Protein AF-A0A183BXU9-F1 (afdb_monomer_lite)

Structure (mmCIF, N/CA/C/O backbone):
data_AF-A0A183BXU9-F1
#
_entry.id   AF-A0A183BXU9-F1
#
loop_
_atom_site.group_PDB
_atom_site.id
_atom_site.type_symbol
_atom_site.label_atom_id
_atom_site.label_alt_id
_atom_site.label_comp_id
_atom_site.label_asym_id
_atom_site.label_entity_id
_atom_site.label_seq_id
_atom_site.pdbx_PDB_ins_code
_atom_site.Cartn_x
_atom_site.Cartn_y
_atom_site.Cartn_z
_atom_site.occupancy
_atom_site.B_iso_or_equiv
_atom_site.auth_seq_id
_atom_site.auth_comp_id
_atom_site.auth_asym_id
_atom_site.auth_atom_id
_atom_site.pdbx_PDB_model_num
ATOM 1 N N . MET A 1 1 ? 20.057 -0.361 0.647 1.00 45.00 1 MET A N 1
ATOM 2 C CA . MET A 1 1 ? 19.689 -0.689 -0.745 1.00 45.00 1 MET A CA 1
ATOM 3 C C . MET A 1 1 ? 20.968 -1.058 -1.480 1.00 45.00 1 MET A C 1
ATOM 5 O O . MET A 1 1 ? 21.901 -0.266 -1.437 1.00 45.00 1 MET A O 1
ATOM 9 N N . HIS A 1 2 ? 21.049 -2.259 -2.056 1.00 48.12 2 HIS A N 1
ATOM 10 C CA . HIS A 1 2 ? 22.180 -2.677 -2.891 1.00 48.12 2 HIS A CA 1
ATOM 11 C C . HIS A 1 2 ? 21.793 -2.392 -4.338 1.00 48.12 2 HIS A C 1
ATOM 13 O O . HIS A 1 2 ? 21.020 -3.143 -4.920 1.00 48.12 2 HIS A O 1
ATOM 19 N N . LEU A 1 3 ? 22.247 -1.263 -4.880 1.00 51.59 3 LEU A N 1
ATOM 20 C CA . LEU A 1 3 ? 22.061 -0.973 -6.297 1.00 51.59 3 LEU A CA 1
ATOM 21 C C . LEU A 1 3 ? 23.227 -1.625 -7.033 1.00 51.59 3 LEU A C 1
ATOM 23 O O . LEU A 1 3 ? 24.381 -1.303 -6.736 1.00 51.59 3 LEU A O 1
ATOM 27 N N . VAL A 1 4 ? 22.906 -2.587 -7.894 1.00 52.81 4 VAL A N 1
ATOM 28 C CA . VAL A 1 4 ? 23.873 -3.364 -8.666 1.00 52.81 4 VAL A CA 1
ATOM 29 C C . VAL A 1 4 ? 23.968 -2.732 -10.047 1.00 52.81 4 VAL A C 1
ATOM 31 O O . VAL A 1 4 ? 22.987 -2.694 -10.780 1.00 52.81 4 VAL A O 1
ATOM 34 N N . LEU A 1 5 ? 25.134 -2.184 -10.375 1.00 60.12 5 LEU A N 1
ATOM 35 C CA . LEU A 1 5 ? 25.443 -1.736 -11.731 1.00 60.12 5 LEU A CA 1
ATOM 36 C C . LEU A 1 5 ? 25.930 -2.950 -12.528 1.00 60.12 5 LEU A C 1
ATOM 38 O O . LEU A 1 5 ? 26.873 -3.576 -12.057 1.00 60.12 5 LEU A O 1
ATOM 42 N N . SER A 1 6 ? 25.331 -3.243 -13.687 1.00 56.75 6 SER A N 1
ATOM 43 C CA . SER A 1 6 ? 25.788 -4.289 -14.615 1.00 56.75 6 SER A CA 1
ATOM 44 C C . SER A 1 6 ? 26.448 -3.647 -15.835 1.00 56.75 6 SER A C 1
ATOM 46 O O . SER A 1 6 ? 25.797 -2.949 -16.611 1.00 56.75 6 SER A O 1
ATOM 48 N N . LEU A 1 7 ? 27.758 -3.843 -15.991 1.00 62.75 7 LEU A N 1
ATOM 49 C CA . LEU A 1 7 ? 28.520 -3.367 -17.150 1.00 62.75 7 LEU A CA 1
ATOM 50 C C . LEU A 1 7 ? 28.874 -4.551 -18.047 1.00 62.75 7 LEU A C 1
ATOM 52 O O . LEU A 1 7 ? 29.457 -5.513 -17.552 1.00 62.75 7 LEU A O 1
ATOM 56 N N . HIS A 1 8 ? 28.562 -4.438 -19.339 1.00 58.97 8 HIS A N 1
ATOM 57 C CA . HIS A 1 8 ? 28.971 -5.389 -20.372 1.00 58.97 8 HIS A CA 1
ATOM 58 C C . HIS A 1 8 ? 30.238 -4.856 -21.037 1.00 58.97 8 HIS A C 1
ATOM 60 O O . HIS A 1 8 ? 30.300 -3.691 -21.442 1.00 58.97 8 HIS A O 1
ATOM 66 N N . CYS A 1 9 ? 31.280 -5.676 -21.092 1.00 61.91 9 CYS A N 1
ATOM 67 C CA . CYS A 1 9 ? 32.552 -5.319 -21.711 1.00 61.91 9 CYS A CA 1
ATOM 68 C C . CYS A 1 9 ? 33.040 -6.484 -22.572 1.00 61.91 9 CYS A C 1
ATOM 70 O O . CYS A 1 9 ? 33.192 -7.600 -22.079 1.00 61.91 9 CYS A O 1
ATOM 72 N N . SER A 1 10 ? 33.331 -6.214 -23.845 1.00 56.53 10 SER A N 1
ATOM 73 C CA . SER A 1 10 ? 34.009 -7.155 -24.736 1.00 56.53 10 SER A CA 1
ATOM 74 C C . SER A 1 10 ? 35.526 -6.894 -24.714 1.00 56.53 10 SER A C 1
ATOM 76 O O . SER A 1 10 ? 35.970 -5.840 -25.174 1.00 56.53 10 SER A O 1
ATOM 78 N N . GLY A 1 11 ? 36.333 -7.841 -24.227 1.00 62.78 11 GLY A N 1
ATOM 79 C CA . GLY A 1 11 ? 37.801 -7.826 -24.373 1.00 62.78 11 GLY A CA 1
ATOM 80 C C . GLY A 1 11 ? 38.613 -7.127 -23.266 1.00 62.78 11 GLY A C 1
ATOM 81 O O . GLY A 1 11 ? 38.160 -6.972 -22.135 1.00 62.78 11 GLY A O 1
ATOM 82 N N . ASP A 1 12 ? 39.858 -6.755 -23.600 1.00 58.53 12 ASP A N 1
ATOM 83 C CA . ASP A 1 12 ? 40.889 -6.222 -22.688 1.00 58.53 12 ASP A CA 1
ATOM 84 C C . ASP A 1 12 ? 40.628 -4.732 -22.367 1.00 58.53 12 ASP A C 1
ATOM 86 O O . ASP A 1 12 ? 41.288 -3.812 -22.847 1.00 58.53 12 ASP A O 1
ATOM 90 N N . SER A 1 13 ? 39.563 -4.472 -21.606 1.00 58.44 13 SER A N 1
ATOM 91 C CA 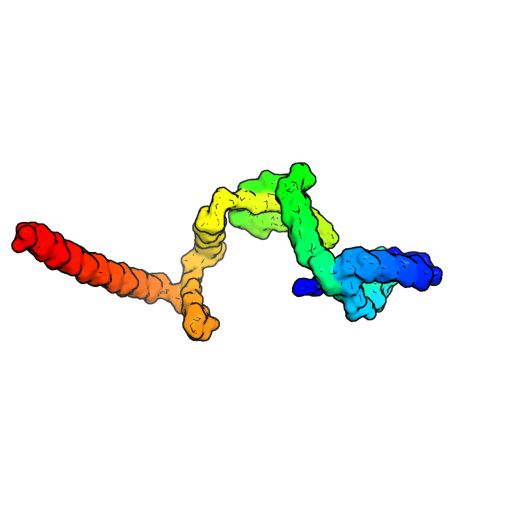. SER A 1 13 ? 38.976 -3.140 -21.395 1.00 58.44 13 SER A CA 1
ATOM 92 C C . SER A 1 13 ? 39.323 -2.521 -20.034 1.00 58.44 13 SER A C 1
ATOM 94 O O . SER A 1 13 ? 38.526 -1.771 -19.458 1.00 58.44 13 SER A O 1
ATOM 96 N N . ARG A 1 14 ? 40.509 -2.827 -19.491 1.00 60.66 14 ARG A N 1
ATOM 97 C CA . ARG A 1 14 ? 40.948 -2.364 -18.161 1.00 60.66 14 ARG A CA 1
ATOM 98 C C . ARG A 1 14 ? 40.959 -0.837 -18.045 1.00 60.66 14 ARG A C 1
ATOM 100 O O . ARG A 1 14 ? 40.488 -0.303 -17.044 1.00 60.66 14 ARG A O 1
ATOM 107 N N . ASP A 1 15 ? 41.410 -0.145 -19.089 1.00 62.22 15 ASP A N 1
ATOM 108 C CA . ASP A 1 15 ? 41.488 1.321 -19.118 1.00 62.22 15 ASP A CA 1
ATOM 109 C C . ASP A 1 15 ? 40.106 1.978 -19.214 1.00 62.22 15 ASP A C 1
ATOM 111 O O . ASP A 1 15 ? 39.853 3.013 -18.592 1.00 62.22 15 ASP A O 1
ATOM 115 N N . VAL A 1 16 ? 39.176 1.351 -19.942 1.00 63.78 16 VAL A N 1
ATOM 116 C CA . VAL A 1 16 ? 37.781 1.807 -20.044 1.00 63.78 16 VAL A CA 1
ATOM 117 C C . VAL A 1 16 ? 37.087 1.653 -18.696 1.00 63.78 16 VAL A C 1
ATOM 119 O O . VAL A 1 16 ? 36.434 2.589 -18.229 1.00 63.78 16 VAL A O 1
ATOM 122 N N . LEU A 1 17 ? 37.295 0.512 -18.031 1.00 67.50 17 LEU A N 1
ATOM 123 C CA . LEU A 1 17 ? 36.780 0.269 -16.692 1.00 67.50 17 LEU A CA 1
ATOM 124 C C . LEU A 1 17 ? 37.367 1.274 -15.697 1.00 67.50 17 LEU A C 1
ATOM 126 O O . LEU A 1 17 ? 36.625 1.913 -14.961 1.00 67.50 17 LEU A O 1
ATOM 130 N N . GLN A 1 18 ? 38.684 1.480 -15.706 1.00 67.62 18 GLN A N 1
ATOM 131 C CA . GLN A 1 18 ? 39.353 2.417 -14.805 1.00 67.62 18 GLN A CA 1
ATOM 132 C C . GLN A 1 18 ? 38.901 3.866 -15.041 1.00 67.62 18 GLN A C 1
ATOM 134 O O . GLN A 1 18 ? 38.665 4.600 -14.080 1.00 67.62 18 GLN A O 1
ATOM 139 N N . SER A 1 19 ? 38.699 4.266 -16.301 1.00 67.56 19 SER A N 1
ATOM 140 C CA . SER A 1 19 ? 38.127 5.567 -16.660 1.00 67.56 19 SER A CA 1
ATOM 141 C C . SER A 1 19 ? 36.687 5.715 -16.159 1.00 67.56 19 SER A C 1
ATOM 143 O O . SER A 1 19 ? 36.330 6.751 -15.595 1.00 67.56 19 SER A O 1
ATOM 145 N N . ALA A 1 20 ? 35.859 4.677 -16.304 1.00 65.69 20 ALA A N 1
ATOM 146 C CA . ALA A 1 20 ? 34.492 4.667 -15.792 1.00 65.69 20 ALA A CA 1
ATOM 147 C C . ALA A 1 20 ? 34.465 4.755 -14.256 1.00 65.69 20 ALA A C 1
ATOM 149 O O . ALA A 1 20 ? 33.786 5.621 -13.706 1.00 65.69 20 ALA A O 1
ATOM 150 N N . LEU A 1 21 ? 35.268 3.943 -13.561 1.00 71.38 21 LEU A N 1
ATOM 151 C CA . LEU A 1 21 ? 35.419 3.965 -12.101 1.00 71.38 21 LEU A CA 1
ATOM 152 C C . LEU A 1 21 ? 35.855 5.349 -11.593 1.00 71.38 21 LEU A C 1
ATOM 154 O O . LEU A 1 21 ? 35.294 5.859 -10.620 1.00 71.38 21 LEU A O 1
ATOM 158 N N . ALA A 1 22 ? 36.808 5.990 -12.275 1.00 71.38 22 ALA A N 1
ATOM 159 C CA . ALA A 1 22 ? 37.261 7.338 -11.943 1.00 71.38 22 ALA A CA 1
ATOM 160 C C . ALA A 1 22 ? 36.147 8.382 -12.124 1.00 71.38 22 ALA A C 1
ATOM 162 O O . ALA A 1 22 ? 35.961 9.236 -11.255 1.00 71.38 22 ALA A O 1
ATOM 163 N N . LYS A 1 23 ? 35.358 8.283 -13.203 1.00 74.62 23 LYS A N 1
ATOM 164 C CA . LYS A 1 23 ? 34.188 9.148 -13.432 1.00 74.62 23 LYS A CA 1
ATOM 165 C C . LYS A 1 23 ? 33.132 8.967 -12.342 1.00 74.62 23 LYS A C 1
ATOM 167 O O . LYS A 1 23 ? 32.626 9.963 -11.833 1.00 74.62 23 LYS A O 1
ATOM 172 N N . PHE A 1 24 ? 32.829 7.732 -11.940 1.00 72.38 24 PHE A N 1
ATOM 173 C CA . PHE A 1 24 ? 31.869 7.468 -10.862 1.00 72.38 24 PHE A CA 1
ATOM 174 C C . PHE A 1 24 ? 32.330 8.075 -9.532 1.00 72.38 24 PHE A C 1
ATOM 176 O O . PHE A 1 24 ? 31.560 8.795 -8.891 1.00 72.38 24 PHE A O 1
ATOM 183 N N . SER A 1 25 ? 33.606 7.890 -9.179 1.00 71.62 25 SER A N 1
ATOM 184 C CA . SER A 1 25 ? 34.198 8.488 -7.977 1.00 71.62 25 SER A CA 1
ATOM 185 C C . SER A 1 25 ? 34.139 10.020 -8.007 1.00 71.62 25 SER A C 1
ATOM 187 O O . SER A 1 25 ? 33.689 10.642 -7.044 1.00 71.62 25 SER A O 1
ATOM 189 N N . PHE A 1 26 ? 34.485 10.638 -9.143 1.00 77.44 26 PHE A N 1
ATOM 190 C CA . PHE A 1 26 ? 34.403 12.090 -9.347 1.00 77.44 26 PHE A CA 1
ATOM 191 C C . PHE A 1 26 ? 32.973 12.631 -9.189 1.00 77.44 26 PHE A C 1
ATOM 193 O O . PHE A 1 26 ? 32.752 13.711 -8.645 1.00 77.44 26 PHE A O 1
ATOM 200 N N . ILE A 1 27 ? 31.981 11.854 -9.623 1.00 71.31 27 ILE A N 1
ATOM 201 C CA . ILE A 1 27 ? 30.557 12.183 -9.506 1.00 71.31 27 ILE A CA 1
ATOM 202 C C . ILE A 1 27 ? 30.048 12.023 -8.056 1.00 71.31 27 ILE A C 1
ATOM 204 O O . ILE A 1 27 ? 28.961 12.516 -7.741 1.00 71.31 27 ILE A O 1
ATOM 208 N N . GLY A 1 28 ? 30.828 11.412 -7.159 1.00 73.19 28 GLY A N 1
ATOM 209 C CA . GLY A 1 28 ? 30.459 11.145 -5.765 1.00 73.19 28 GLY A CA 1
ATOM 210 C C . GLY A 1 28 ? 29.699 9.829 -5.572 1.00 73.19 28 GLY A C 1
ATOM 211 O O . GLY A 1 28 ? 28.919 9.702 -4.621 1.00 73.19 28 GLY A O 1
ATOM 212 N N . LEU A 1 29 ? 29.886 8.881 -6.496 1.00 71.50 29 LEU A N 1
ATOM 213 C CA . LEU A 1 29 ? 29.401 7.504 -6.427 1.00 71.50 29 LEU A CA 1
ATOM 214 C C . LEU A 1 29 ? 30.594 6.573 -6.172 1.00 71.50 29 LEU A C 1
ATOM 216 O O . LEU A 1 29 ? 31.500 6.448 -6.991 1.00 71.50 29 LEU A O 1
ATOM 220 N N . HIS A 1 30 ? 30.593 5.913 -5.021 1.00 75.38 30 HIS A N 1
ATOM 221 C CA . HIS A 1 30 ? 31.608 4.951 -4.617 1.00 75.38 30 HIS A CA 1
ATOM 222 C C . HIS A 1 30 ? 31.121 3.535 -4.913 1.00 75.38 30 HIS A C 1
ATOM 224 O O . HIS A 1 30 ? 30.101 3.091 -4.382 1.00 75.38 30 HIS A O 1
ATOM 230 N N . LEU A 1 31 ? 31.868 2.828 -5.752 1.00 70.00 31 LEU A N 1
ATOM 231 C CA . LEU A 1 31 ? 31.630 1.428 -6.074 1.00 70.00 31 LEU A CA 1
ATOM 232 C C . LEU A 1 31 ? 32.376 0.559 -5.055 1.00 70.00 31 LEU A C 1
ATOM 234 O O . LEU A 1 31 ? 33.594 0.657 -4.925 1.00 70.00 31 LEU A O 1
ATOM 238 N N . GLY A 1 32 ? 31.640 -0.258 -4.310 1.00 70.75 32 GLY A N 1
ATOM 239 C CA . GLY A 1 32 ? 32.160 -1.282 -3.408 1.00 70.75 32 G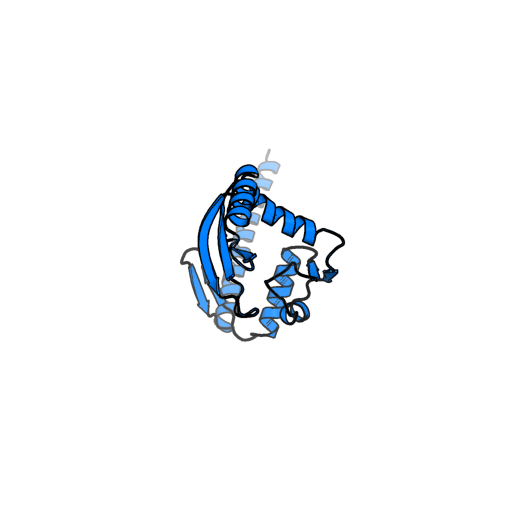LY A CA 1
ATOM 240 C C . GLY A 1 32 ? 31.750 -2.676 -3.877 1.00 70.75 32 GLY A C 1
ATOM 241 O O . GLY A 1 32 ? 30.832 -2.808 -4.679 1.00 70.75 32 GLY A O 1
ATOM 242 N N . HIS A 1 33 ? 32.422 -3.710 -3.366 1.00 69.75 33 HIS A N 1
ATOM 243 C CA . HIS A 1 33 ? 32.082 -5.118 -3.617 1.00 69.75 33 HIS A CA 1
ATOM 244 C C . HIS A 1 33 ? 31.890 -5.443 -5.115 1.00 69.75 33 HIS A C 1
ATOM 246 O O . HIS A 1 33 ? 30.782 -5.711 -5.575 1.00 69.75 33 HIS A O 1
ATOM 252 N N . LEU A 1 34 ? 32.984 -5.336 -5.877 1.00 68.06 34 LEU A N 1
ATOM 253 C CA . LEU A 1 34 ? 33.009 -5.622 -7.310 1.00 68.06 34 LEU A CA 1
ATOM 254 C C . LEU A 1 34 ? 33.052 -7.143 -7.530 1.00 68.06 34 LEU A C 1
ATOM 256 O O . LEU A 1 34 ? 34.007 -7.797 -7.113 1.00 68.06 34 LEU A O 1
ATOM 260 N N . GLU A 1 35 ? 32.053 -7.693 -8.205 1.00 70.56 35 GLU A N 1
ATOM 261 C CA . GLU A 1 35 ? 32.029 -9.076 -8.673 1.00 70.56 35 GLU A CA 1
ATOM 262 C C . GLU A 1 35 ? 32.024 -9.102 -10.202 1.00 70.56 35 GLU A C 1
ATOM 264 O O . GLU A 1 35 ? 31.429 -8.244 -10.847 1.00 70.56 35 GLU A O 1
ATOM 269 N N . THR A 1 36 ? 32.664 -10.108 -10.791 1.00 70.00 36 THR A N 1
ATOM 270 C CA . THR A 1 36 ? 32.612 -10.354 -12.240 1.00 70.00 36 THR A CA 1
ATOM 271 C C . THR A 1 36 ? 32.030 -11.735 -12.478 1.00 70.00 36 THR A C 1
ATOM 273 O O . THR A 1 36 ? 32.404 -12.678 -11.775 1.00 70.00 36 THR A O 1
ATOM 276 N N . ARG A 1 37 ? 31.098 -11.861 -13.423 1.00 71.69 37 ARG A N 1
ATOM 277 C CA . ARG A 1 37 ? 30.485 -13.137 -13.805 1.00 71.69 37 ARG A CA 1
ATOM 278 C C . ARG A 1 37 ? 30.394 -13.242 -15.329 1.00 71.69 37 ARG A C 1
ATOM 280 O O . ARG A 1 37 ? 30.261 -12.214 -15.983 1.00 71.69 37 ARG A O 1
ATOM 287 N N . PRO A 1 38 ? 30.479 -14.450 -15.908 1.00 68.44 38 PRO A N 1
ATOM 288 C CA . PRO A 1 38 ? 30.167 -14.650 -17.320 1.00 68.44 38 PRO A CA 1
ATOM 289 C C . PRO A 1 38 ? 28.712 -14.269 -17.590 1.00 68.44 38 PRO A C 1
ATOM 291 O O . PRO A 1 38 ? 27.832 -14.674 -16.826 1.00 68.44 38 PRO A O 1
ATOM 294 N N . ASP A 1 39 ? 28.467 -13.513 -18.656 1.00 69.06 39 ASP A N 1
ATOM 295 C CA . ASP A 1 39 ? 27.108 -13.228 -19.101 1.00 69.06 39 ASP A CA 1
ATOM 296 C C . ASP A 1 39 ? 26.460 -14.520 -19.634 1.00 69.06 39 ASP A C 1
ATOM 298 O O . ASP A 1 39 ? 27.011 -15.229 -20.481 1.00 69.06 39 ASP A O 1
ATOM 302 N N . LEU A 1 40 ? 25.290 -14.851 -19.086 1.00 69.25 40 LEU A N 1
ATOM 303 C CA . LEU A 1 40 ? 24.506 -16.030 -19.451 1.00 69.25 40 LEU A CA 1
ATOM 304 C C . LEU A 1 40 ? 23.738 -15.838 -20.769 1.00 69.25 40 LEU A C 1
ATOM 306 O O . LEU A 1 40 ? 23.407 -16.829 -21.417 1.00 69.25 40 LEU A O 1
ATOM 310 N N . ALA A 1 41 ? 23.446 -14.593 -21.155 1.00 72.44 41 ALA A N 1
ATOM 311 C CA . ALA A 1 41 ? 22.756 -14.246 -22.393 1.00 72.44 41 ALA A CA 1
ATOM 312 C C . ALA A 1 41 ? 23.725 -14.087 -23.578 1.00 72.44 41 ALA A C 1
ATOM 314 O O . ALA A 1 41 ? 23.364 -14.438 -24.704 1.00 72.44 41 ALA A O 1
ATOM 315 N N . HIS A 1 42 ? 24.960 -13.631 -23.331 1.00 71.94 42 HIS A N 1
ATOM 316 C CA . HIS A 1 42 ? 25.957 -13.347 -24.372 1.00 71.94 42 HIS A CA 1
ATOM 317 C C . HIS A 1 42 ? 27.290 -14.081 -24.107 1.00 71.94 42 HIS A C 1
ATOM 319 O O . HIS A 1 42 ? 28.141 -13.603 -23.353 1.00 71.94 42 HIS A O 1
ATOM 325 N N . PRO A 1 43 ? 27.518 -15.253 -24.736 1.00 67.31 43 PRO A N 1
ATOM 326 C CA . PRO A 1 43 ? 28.741 -16.028 -24.544 1.00 67.31 43 PRO A CA 1
ATOM 327 C C . PRO A 1 43 ? 29.993 -15.247 -24.972 1.00 67.31 43 PRO A C 1
ATOM 329 O O . PRO A 1 43 ? 30.164 -14.931 -26.148 1.00 67.31 43 PRO A O 1
ATOM 332 N N . GLY A 1 44 ? 30.891 -14.980 -24.021 1.00 69.25 44 GLY A N 1
ATOM 333 C CA . GLY A 1 44 ? 32.127 -14.216 -24.244 1.00 69.25 44 GLY A CA 1
ATOM 334 C C . GLY A 1 44 ? 32.111 -12.806 -23.650 1.00 69.25 44 GLY A C 1
ATOM 335 O O . GLY A 1 44 ? 33.157 -12.158 -23.621 1.00 69.25 44 GLY A O 1
ATOM 336 N N . GLU A 1 45 ? 30.969 -12.357 -23.127 1.00 68.69 45 GLU A N 1
ATOM 337 C CA . GLU A 1 45 ? 30.858 -11.114 -22.368 1.00 68.69 45 GLU A CA 1
ATOM 338 C C . GLU A 1 45 ? 30.919 -11.375 -20.857 1.00 68.69 45 GLU A C 1
ATOM 340 O O . GLU A 1 45 ? 30.577 -12.454 -20.359 1.00 68.69 45 GLU A O 1
ATOM 345 N N . LEU A 1 46 ? 31.412 -10.383 -20.115 1.00 62.38 46 LEU A N 1
ATOM 346 C CA . LEU A 1 46 ? 31.451 -10.400 -18.656 1.00 62.38 46 LEU A CA 1
ATOM 347 C C . LEU A 1 46 ? 30.471 -9.362 -18.113 1.00 62.38 46 LEU A C 1
ATOM 349 O O . LEU A 1 46 ? 30.525 -8.198 -18.505 1.00 62.38 46 LEU A O 1
ATOM 353 N N . GLU A 1 47 ? 29.639 -9.782 -17.164 1.00 66.88 47 GLU A N 1
ATOM 354 C CA . GLU A 1 47 ? 28.819 -8.909 -16.333 1.00 66.88 47 GLU A CA 1
ATOM 355 C C . GLU A 1 47 ? 29.627 -8.511 -15.091 1.00 66.88 47 GLU A C 1
ATOM 357 O O . GLU A 1 47 ? 30.013 -9.350 -14.269 1.00 66.88 47 GLU A O 1
ATOM 362 N N . ILE A 1 48 ? 29.884 -7.214 -14.935 1.00 68.56 48 ILE A N 1
ATOM 363 C CA . ILE A 1 48 ? 30.509 -6.667 -13.726 1.00 68.56 48 ILE A CA 1
ATOM 364 C C . ILE A 1 48 ? 29.414 -6.103 -12.842 1.00 68.56 48 ILE A C 1
ATOM 366 O O . ILE A 1 48 ? 28.735 -5.173 -13.261 1.00 68.56 48 ILE A O 1
ATOM 370 N N . ARG A 1 49 ? 29.287 -6.639 -11.628 1.00 65.81 49 AR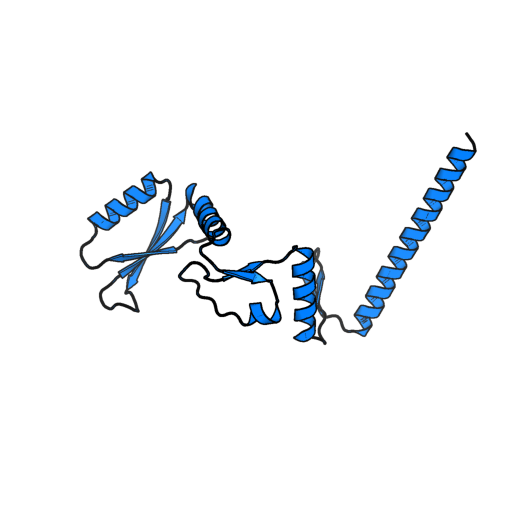G A N 1
ATOM 371 C CA . ARG A 1 49 ? 28.338 -6.220 -10.597 1.00 65.81 49 ARG A CA 1
ATOM 372 C C . ARG A 1 49 ? 29.054 -5.448 -9.507 1.00 65.81 49 ARG A C 1
ATOM 374 O O . ARG A 1 49 ? 30.099 -5.868 -9.027 1.00 65.81 49 ARG A O 1
ATOM 381 N N . ALA A 1 50 ? 28.486 -4.326 -9.092 1.00 69.69 50 ALA A N 1
ATOM 382 C CA . ALA A 1 50 ? 29.087 -3.487 -8.063 1.00 69.69 50 ALA A CA 1
ATOM 383 C C . ALA A 1 50 ? 28.023 -2.885 -7.155 1.00 69.69 50 ALA A C 1
ATOM 385 O O . ALA A 1 50 ? 26.999 -2.407 -7.640 1.00 69.69 50 ALA A O 1
ATOM 386 N N . GLN A 1 51 ? 28.289 -2.848 -5.852 1.00 71.50 51 GLN A N 1
ATOM 387 C CA . GLN A 1 51 ? 27.450 -2.135 -4.903 1.00 71.50 51 GLN A CA 1
ATOM 388 C C . GLN A 1 51 ? 27.753 -0.636 -4.949 1.00 71.50 51 GLN A C 1
ATOM 390 O O . GLN A 1 51 ? 28.867 -0.196 -4.672 1.00 71.50 51 GLN A O 1
ATOM 395 N N . LEU A 1 52 ? 26.734 0.170 -5.224 1.00 69.19 52 LEU A N 1
ATOM 396 C CA . LEU A 1 52 ? 26.848 1.626 -5.177 1.00 69.19 52 LEU A CA 1
ATOM 397 C C . LEU A 1 52 ? 26.639 2.179 -3.758 1.00 69.19 52 LEU A C 1
ATOM 399 O O . LEU A 1 52 ? 25.696 1.819 -3.053 1.00 69.19 52 LEU A O 1
ATOM 403 N N . SER A 1 53 ? 27.505 3.108 -3.356 1.00 69.62 53 SER A N 1
ATOM 404 C CA . SER A 1 53 ? 27.427 3.884 -2.112 1.00 69.62 53 SER A CA 1
ATOM 405 C C . SER A 1 53 ? 27.800 5.353 -2.367 1.00 69.62 53 SER A C 1
ATOM 407 O O . SER A 1 53 ? 28.407 5.677 -3.382 1.00 69.62 53 SER A O 1
ATOM 409 N N . GLY A 1 54 ? 27.411 6.280 -1.488 1.00 71.62 54 GLY A N 1
ATOM 410 C CA . GLY A 1 54 ? 27.754 7.706 -1.615 1.00 71.62 54 GLY A CA 1
ATOM 411 C C . GLY A 1 54 ? 26.554 8.647 -1.725 1.00 71.62 54 GLY A C 1
ATOM 412 O O . GLY A 1 54 ? 25.404 8.222 -1.844 1.00 71.62 54 GLY A O 1
ATOM 413 N N . LYS A 1 55 ? 26.830 9.957 -1.666 1.00 66.06 55 LYS A N 1
ATOM 414 C CA . LYS A 1 55 ? 25.805 11.015 -1.551 1.00 66.06 55 LYS A CA 1
ATOM 415 C C . LYS A 1 55 ? 24.811 10.996 -2.712 1.00 66.06 55 LYS A C 1
ATOM 417 O O . LYS A 1 55 ? 23.629 11.241 -2.501 1.00 66.06 55 LYS A O 1
ATOM 422 N N . LYS A 1 56 ? 25.273 10.661 -3.923 1.00 63.34 56 LYS A N 1
ATOM 423 C CA . LYS A 1 56 ? 24.425 10.618 -5.121 1.00 63.34 56 LYS A CA 1
ATOM 424 C C . LYS A 1 56 ? 23.562 9.366 -5.264 1.00 63.34 56 LYS A C 1
ATOM 426 O O . LYS A 1 56 ? 22.623 9.387 -6.047 1.00 63.34 56 LYS A O 1
ATOM 431 N N . VAL A 1 57 ? 23.792 8.316 -4.473 1.00 63.00 57 VAL A N 1
ATOM 432 C CA . VAL A 1 57 ? 22.931 7.117 -4.502 1.00 63.00 57 VAL A CA 1
ATOM 433 C C . VAL A 1 57 ? 21.506 7.455 -4.061 1.00 63.00 57 VAL A C 1
ATOM 435 O O . VAL A 1 57 ? 20.548 6.940 -4.624 1.00 63.00 57 VAL A O 1
ATOM 438 N N . GLN A 1 58 ? 21.352 8.402 -3.131 1.00 59.91 58 GLN A N 1
ATOM 439 C CA . GLN A 1 58 ? 20.041 8.919 -2.721 1.00 59.91 58 GLN A CA 1
ATOM 440 C C . GLN A 1 58 ? 19.304 9.645 -3.861 1.00 59.91 58 GLN A C 1
ATOM 442 O O . GLN A 1 58 ? 18.080 9.706 -3.863 1.00 59.91 58 GLN A O 1
ATOM 447 N N . PHE A 1 59 ? 20.033 10.161 -4.855 1.00 59.59 59 PHE A N 1
ATOM 448 C CA . PHE A 1 59 ? 19.451 10.826 -6.020 1.00 59.59 59 PHE A CA 1
ATOM 449 C C . PHE A 1 59 ? 18.981 9.829 -7.084 1.00 59.59 59 PHE A C 1
ATOM 451 O O . PHE A 1 59 ? 18.188 10.207 -7.933 1.00 59.59 59 PHE A O 1
ATOM 458 N N . LEU A 1 60 ? 19.406 8.562 -7.041 1.00 59.81 60 LEU A N 1
ATOM 459 C CA . LEU A 1 60 ? 18.878 7.532 -7.942 1.00 59.81 60 LEU A CA 1
ATOM 460 C C . LEU A 1 60 ? 17.419 7.191 -7.600 1.00 59.81 60 LEU A C 1
ATOM 462 O O . LEU A 1 60 ? 16.606 7.047 -8.504 1.00 59.81 60 LEU A O 1
ATOM 466 N N . ASP A 1 61 ? 17.054 7.191 -6.313 1.00 56.91 61 ASP A N 1
ATOM 467 C CA . ASP A 1 61 ? 15.643 7.126 -5.889 1.00 56.91 61 ASP A CA 1
ATOM 468 C C . ASP A 1 61 ? 14.856 8.358 -6.369 1.00 56.91 61 ASP A C 1
ATOM 470 O O . ASP A 1 61 ? 13.698 8.265 -6.779 1.00 56.91 61 ASP A O 1
ATOM 474 N N . ALA A 1 62 ? 15.511 9.524 -6.393 1.00 61.12 62 ALA A N 1
ATOM 475 C CA . ALA A 1 62 ? 14.928 10.727 -6.973 1.00 61.12 62 ALA A CA 1
ATOM 476 C C . ALA A 1 62 ? 14.734 10.604 -8.494 1.00 61.12 62 ALA A C 1
ATOM 478 O O . ALA A 1 62 ? 13.719 11.080 -8.985 1.00 61.12 62 ALA A O 1
ATOM 479 N N . LEU A 1 63 ? 15.632 9.942 -9.237 1.00 67.81 63 LEU A N 1
ATOM 480 C CA . LEU A 1 63 ? 15.457 9.702 -10.677 1.00 67.81 63 LEU A CA 1
ATOM 481 C C . LEU A 1 63 ? 14.270 8.779 -10.963 1.00 67.81 63 LEU A C 1
ATOM 483 O O . LEU A 1 63 ? 13.479 9.086 -11.850 1.00 67.81 63 LEU A O 1
ATOM 487 N N . THR A 1 64 ? 14.083 7.718 -10.175 1.00 67.75 64 THR A N 1
ATOM 488 C CA . THR A 1 64 ? 12.896 6.857 -10.289 1.00 67.75 64 THR A CA 1
ATOM 489 C C . THR A 1 64 ? 11.614 7.637 -10.014 1.00 67.75 64 THR A C 1
ATOM 491 O O . THR A 1 64 ? 10.652 7.519 -10.767 1.00 67.75 64 THR A O 1
ATOM 494 N N . LYS A 1 65 ? 11.598 8.483 -8.975 1.00 67.69 65 LYS A N 1
ATOM 495 C CA . LYS A 1 65 ? 10.457 9.365 -8.677 1.00 67.69 65 LYS A CA 1
ATOM 496 C C . LYS A 1 65 ? 10.210 10.391 -9.782 1.00 67.69 65 LYS A C 1
ATOM 498 O O . LYS A 1 65 ? 9.065 10.623 -10.144 1.00 67.69 65 LYS A O 1
ATOM 503 N N . LEU A 1 66 ? 11.268 10.988 -10.325 1.00 79.75 66 LEU A N 1
ATOM 504 C CA . LEU A 1 66 ? 11.184 11.941 -11.432 1.00 79.75 66 LEU A CA 1
ATOM 505 C C . LEU A 1 66 ? 10.613 11.280 -12.687 1.00 79.75 66 LEU A C 1
ATOM 507 O O . LEU A 1 66 ? 9.738 11.862 -13.317 1.00 79.75 66 LEU A O 1
ATOM 511 N N . TYR A 1 67 ? 11.054 10.064 -13.017 1.00 82.62 67 TYR A N 1
ATOM 512 C CA . TYR A 1 67 ? 10.503 9.300 -14.133 1.00 82.62 67 TYR A CA 1
ATOM 513 C C . TYR A 1 67 ? 9.033 8.940 -13.893 1.00 82.62 67 TYR A C 1
ATOM 515 O O . TYR A 1 67 ? 8.194 9.207 -14.749 1.00 82.62 67 TYR A O 1
ATOM 523 N N . ALA A 1 68 ? 8.701 8.423 -12.707 1.00 84.81 68 ALA A N 1
ATOM 524 C CA . ALA A 1 68 ? 7.334 8.051 -12.345 1.00 84.81 68 ALA A CA 1
ATOM 525 C C . ALA A 1 68 ? 6.356 9.238 -12.343 1.00 84.81 68 ALA A C 1
ATOM 527 O O . ALA A 1 68 ? 5.164 9.028 -12.528 1.00 84.81 68 ALA A O 1
ATOM 528 N N . CYS A 1 69 ? 6.837 10.468 -12.143 1.00 85.06 69 CYS A N 1
ATOM 529 C CA . CYS A 1 69 ? 6.033 11.693 -12.205 1.00 85.06 69 CYS A CA 1
ATOM 530 C C . CYS A 1 69 ? 6.133 12.436 -13.551 1.00 85.06 69 CYS A C 1
ATOM 532 O O . CYS A 1 69 ? 5.602 13.538 -13.667 1.00 85.06 69 CYS A O 1
ATOM 534 N N . SER A 1 70 ? 6.850 11.886 -14.533 1.00 87.38 70 SER A N 1
ATOM 535 C CA . SER A 1 70 ? 6.955 12.452 -15.884 1.00 87.38 70 SER A CA 1
ATOM 536 C C . SER A 1 70 ? 5.859 11.910 -16.802 1.00 87.38 70 SER A C 1
ATOM 538 O O . SER A 1 70 ? 5.177 10.957 -16.444 1.00 87.38 70 SER A O 1
ATOM 540 N N . ASP A 1 71 ? 5.757 12.446 -18.018 1.00 88.12 71 ASP A N 1
ATOM 541 C CA . ASP A 1 71 ? 4.866 11.920 -19.066 1.00 88.12 71 ASP A CA 1
ATOM 542 C C . ASP A 1 71 ? 5.426 10.662 -19.769 1.00 88.12 71 ASP A C 1
ATOM 544 O O . ASP A 1 71 ? 4.872 10.197 -20.762 1.00 88.12 71 ASP A O 1
ATOM 548 N N . GLY A 1 72 ? 6.569 10.139 -19.307 1.00 88.25 72 GLY A N 1
ATOM 549 C CA . GLY A 1 72 ? 7.216 8.952 -19.869 1.00 88.25 72 GLY A CA 1
ATOM 550 C C . GLY A 1 72 ? 6.407 7.661 -19.680 1.00 88.25 72 GLY A C 1
ATOM 551 O O . GLY A 1 72 ? 6.120 6.991 -20.674 1.00 88.25 72 GLY A O 1
ATOM 552 N N . PRO A 1 73 ? 6.071 7.267 -18.437 1.00 92.94 73 PRO A N 1
ATOM 553 C CA . PRO A 1 73 ? 5.231 6.104 -18.179 1.00 92.94 73 PRO A CA 1
ATOM 554 C C . PRO A 1 73 ? 3.736 6.433 -18.276 1.00 92.94 73 PRO A C 1
ATOM 556 O O . PRO A 1 73 ? 3.318 7.582 -18.164 1.00 92.94 73 PRO A O 1
ATOM 559 N N . GLY A 1 74 ? 2.914 5.395 -18.418 1.00 92.75 74 GLY A N 1
ATOM 560 C CA . GLY A 1 74 ? 1.467 5.506 -18.260 1.00 92.75 74 GLY A CA 1
ATOM 561 C C . GLY A 1 74 ? 1.048 5.568 -16.789 1.00 92.75 74 GLY A C 1
ATOM 562 O O . GLY A 1 74 ? 1.641 4.907 -15.933 1.00 92.75 74 GLY A O 1
ATOM 563 N N . HIS A 1 75 ? -0.025 6.30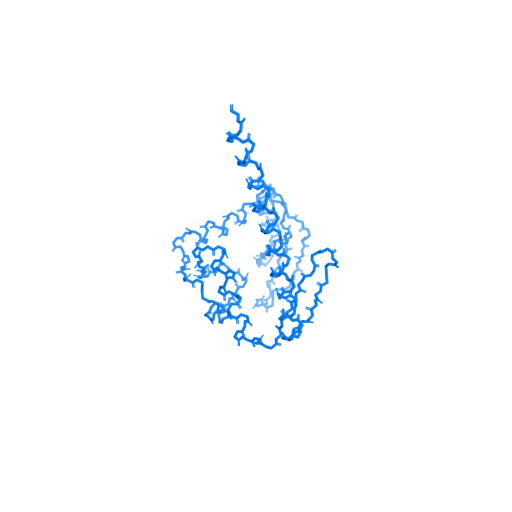3 -16.502 1.00 95.12 75 HIS A N 1
ATOM 564 C CA . HIS A 1 75 ? -0.652 6.342 -15.179 1.00 95.12 75 HIS A CA 1
ATOM 565 C C . HIS A 1 75 ? -2.057 5.771 -15.246 1.00 95.12 75 HIS A C 1
ATOM 567 O O . HIS A 1 75 ? -2.914 6.275 -15.969 1.00 95.12 75 HIS A O 1
ATOM 573 N N . GLU A 1 76 ? -2.298 4.732 -14.460 1.00 95.38 76 GLU A N 1
ATOM 574 C CA . GLU A 1 76 ? -3.606 4.094 -14.340 1.00 95.38 76 GLU A CA 1
ATOM 575 C C . GLU A 1 76 ? -4.139 4.234 -12.913 1.00 95.38 76 GLU A C 1
ATOM 577 O O . GLU A 1 76 ? -3.382 4.451 -11.967 1.00 95.38 76 GLU A O 1
ATOM 582 N N . LEU A 1 77 ? -5.452 4.103 -12.732 1.00 96.56 77 LEU A N 1
ATOM 583 C CA . LEU A 1 77 ? -6.041 4.100 -11.396 1.00 96.56 77 LEU A CA 1
ATOM 584 C C . LEU A 1 77 ? -5.660 2.826 -10.643 1.00 96.56 77 LEU A C 1
ATOM 586 O O . LEU A 1 77 ? -5.629 1.731 -11.202 1.00 96.56 77 LEU A O 1
ATOM 590 N N . PHE A 1 78 ? -5.387 2.968 -9.349 1.00 97.38 78 PHE A N 1
ATOM 591 C CA . PHE A 1 78 ? -5.097 1.833 -8.488 1.00 97.38 78 PHE A CA 1
ATOM 592 C C . PHE A 1 78 ? -6.356 1.000 -8.219 1.00 97.38 78 PHE A C 1
ATOM 594 O O . PHE A 1 78 ? -7.152 1.301 -7.326 1.00 97.38 78 PHE A O 1
ATOM 601 N N . GLU A 1 79 ? -6.481 -0.087 -8.973 1.00 95.81 79 GLU A N 1
ATOM 602 C CA . GLU A 1 79 ? -7.488 -1.130 -8.795 1.00 95.81 79 GLU A CA 1
ATOM 603 C C . GLU A 1 79 ? -6.781 -2.443 -8.437 1.00 95.81 79 GLU A C 1
ATOM 605 O O . GLU A 1 79 ? -6.057 -2.979 -9.281 1.00 95.81 79 GLU A O 1
ATOM 610 N N . PRO A 1 80 ? -6.910 -2.965 -7.203 1.00 95.81 80 PRO A N 1
ATOM 611 C CA . PRO A 1 80 ? -6.190 -4.163 -6.767 1.00 95.81 80 PRO A CA 1
ATOM 612 C C . PRO A 1 80 ? -6.406 -5.392 -7.658 1.00 95.81 80 PRO A C 1
ATOM 614 O O . PRO A 1 80 ? -5.464 -6.148 -7.880 1.00 95.81 80 PRO A O 1
ATOM 617 N N . GLU A 1 81 ? -7.612 -5.567 -8.197 1.00 94.38 81 GLU A N 1
ATOM 618 C CA . GLU A 1 81 ? -8.000 -6.672 -9.077 1.00 94.38 81 GLU A CA 1
ATOM 619 C C . GLU A 1 81 ? -7.210 -6.672 -10.394 1.00 94.38 81 GLU A C 1
ATOM 621 O O . GLU A 1 81 ? -6.834 -7.731 -10.894 1.00 94.38 81 GLU A O 1
ATOM 626 N N . VAL A 1 82 ? -6.930 -5.485 -10.938 1.00 94.25 82 VAL A N 1
ATOM 627 C CA . VAL A 1 82 ? -6.162 -5.302 -12.180 1.00 94.25 82 VAL A CA 1
ATOM 628 C C . VAL A 1 82 ? -4.668 -5.238 -11.874 1.00 94.25 82 VAL A C 1
ATOM 630 O O . VAL A 1 82 ? -3.860 -5.917 -12.507 1.00 94.25 82 VAL A O 1
ATOM 633 N N . THR A 1 83 ? -4.301 -4.457 -10.856 1.00 95.25 83 THR A N 1
ATOM 634 C CA . THR A 1 83 ? -2.917 -4.250 -10.410 1.00 95.25 83 THR A CA 1
ATOM 635 C C . THR A 1 83 ? -2.240 -5.571 -10.056 1.00 95.25 83 THR A C 1
ATOM 637 O O . THR A 1 83 ? -1.097 -5.790 -10.443 1.00 95.25 83 THR A O 1
ATOM 640 N N . ALA A 1 84 ? -2.935 -6.477 -9.358 1.00 94.44 84 ALA A N 1
ATOM 641 C CA . ALA A 1 84 ? -2.369 -7.757 -8.931 1.00 94.44 84 ALA A CA 1
ATOM 642 C C . ALA A 1 84 ? -2.045 -8.714 -10.091 1.00 94.44 84 ALA A C 1
ATOM 644 O O . ALA A 1 84 ? -1.250 -9.634 -9.911 1.00 94.44 84 ALA A O 1
ATOM 645 N N . LEU A 1 85 ? -2.659 -8.514 -11.260 1.00 94.38 85 LEU A N 1
ATOM 646 C CA . LEU A 1 85 ? -2.445 -9.329 -12.458 1.00 94.38 85 LEU A CA 1
ATOM 647 C C . LEU A 1 85 ? -1.458 -8.686 -13.440 1.00 94.38 85 LEU A C 1
ATOM 649 O O . LEU A 1 85 ? -1.100 -9.306 -14.443 1.00 94.38 85 LEU A O 1
ATOM 653 N N . ARG A 1 86 ? -1.027 -7.445 -13.184 1.00 93.44 86 ARG A N 1
ATOM 654 C CA . ARG A 1 86 ? -0.156 -6.696 -14.089 1.00 93.44 86 ARG A CA 1
ATOM 655 C C . ARG A 1 86 ? 1.256 -7.312 -14.089 1.00 93.44 86 ARG A C 1
ATOM 657 O O . ARG A 1 86 ? 1.893 -7.338 -13.036 1.00 93.44 86 ARG A O 1
ATOM 664 N N . PRO A 1 87 ? 1.776 -7.790 -15.239 1.00 92.38 87 PRO A N 1
ATOM 665 C CA . PRO A 1 87 ? 3.156 -8.258 -15.321 1.00 92.38 87 PRO A CA 1
ATOM 666 C C . PRO A 1 87 ? 4.133 -7.098 -15.110 1.00 92.38 87 PRO A C 1
ATOM 668 O O . PRO A 1 87 ? 3.872 -5.977 -15.551 1.00 92.38 87 PRO A O 1
ATOM 671 N N . TYR A 1 88 ? 5.267 -7.382 -14.472 1.00 90.12 88 TYR A N 1
ATOM 672 C CA . TYR A 1 88 ? 6.338 -6.415 -14.243 1.00 90.12 88 TYR A CA 1
ATOM 673 C C . TYR A 1 88 ? 7.710 -7.046 -14.509 1.00 90.12 88 TYR A C 1
ATOM 675 O O . TYR A 1 88 ? 7.877 -8.261 -14.385 1.00 90.12 88 TYR A O 1
ATOM 683 N N . ALA A 1 89 ? 8.680 -6.210 -14.877 1.00 86.69 89 ALA A N 1
ATOM 684 C CA . ALA A 1 89 ? 10.090 -6.571 -15.030 1.00 86.69 89 ALA A CA 1
ATOM 685 C C . ALA A 1 89 ? 10.934 -5.688 -14.105 1.00 86.69 89 ALA A C 1
ATOM 687 O O . ALA A 1 89 ? 10.572 -4.539 -13.870 1.00 86.69 89 ALA A O 1
ATOM 688 N N . ASP A 1 90 ? 12.038 -6.199 -13.569 1.00 82.44 90 ASP A N 1
ATOM 689 C CA . ASP A 1 90 ? 12.910 -5.482 -12.627 1.00 82.44 90 ASP A CA 1
ATOM 690 C C . ASP A 1 90 ? 14.180 -4.901 -13.273 1.00 82.44 90 ASP A C 1
ATOM 692 O O . ASP A 1 90 ? 14.961 -4.235 -12.593 1.00 82.44 90 ASP A O 1
ATOM 696 N N . SER A 1 91 ? 14.371 -5.121 -14.578 1.00 76.38 91 SER A N 1
ATOM 697 C CA . SER A 1 91 ? 15.539 -4.655 -15.332 1.00 76.38 91 SER A CA 1
ATOM 698 C C . SER A 1 91 ? 15.509 -3.159 -15.658 1.00 76.38 91 SER A C 1
ATOM 700 O O . SER A 1 91 ? 16.562 -2.530 -15.681 1.00 76.38 91 SER A O 1
ATOM 702 N N . ASP A 1 92 ? 14.321 -2.593 -15.888 1.00 80.25 92 ASP A N 1
ATOM 703 C CA . ASP A 1 92 ? 14.117 -1.216 -16.352 1.00 80.25 92 ASP A CA 1
ATOM 704 C C . ASP A 1 92 ? 13.023 -0.487 -15.555 1.00 80.25 92 ASP A C 1
ATOM 706 O O . ASP A 1 92 ? 12.351 -1.050 -14.682 1.00 80.25 92 ASP A O 1
ATOM 710 N N . TYR A 1 93 ? 12.836 0.803 -15.855 1.00 82.25 93 TYR A N 1
ATOM 711 C CA . TYR A 1 93 ? 11.720 1.572 -15.312 1.00 82.25 93 TYR A CA 1
ATOM 712 C C . TYR A 1 93 ? 10.373 0.953 -15.692 1.00 82.25 93 TYR A C 1
ATOM 714 O O . TYR A 1 93 ? 10.198 0.396 -16.776 1.00 82.25 93 TYR A O 1
ATOM 722 N N . GLN A 1 94 ? 9.397 1.083 -14.791 1.00 87.69 94 GLN A N 1
ATOM 723 C CA . GLN A 1 94 ? 8.078 0.511 -15.026 1.00 87.69 94 GLN A CA 1
ATOM 724 C C . GLN A 1 94 ? 7.345 1.318 -16.105 1.00 87.69 94 GLN A C 1
ATOM 726 O O . GLN A 1 94 ? 7.290 2.544 -16.004 1.00 87.69 94 GLN A O 1
ATOM 731 N N . PRO A 1 95 ? 6.744 0.661 -17.112 1.00 90.00 95 PRO A N 1
ATOM 732 C CA . PRO A 1 95 ? 6.025 1.357 -18.175 1.00 90.00 95 PRO A CA 1
ATOM 733 C C . PRO A 1 95 ? 4.688 1.938 -17.698 1.00 90.00 95 PRO A C 1
ATOM 735 O O . PRO A 1 95 ? 4.149 2.831 -18.345 1.00 90.00 95 PRO A O 1
ATOM 738 N N . VAL A 1 96 ? 4.141 1.427 -16.589 1.00 92.81 96 VAL A N 1
ATOM 739 C CA . VAL A 1 96 ? 2.870 1.864 -16.003 1.00 92.81 96 VAL A CA 1
ATOM 740 C C . VAL A 1 96 ? 3.009 1.979 -14.488 1.00 92.81 96 VAL A C 1
ATOM 742 O O . VAL A 1 96 ? 3.543 1.077 -13.841 1.00 92.81 96 VAL A O 1
ATOM 745 N N . TYR A 1 97 ? 2.480 3.063 -13.921 1.00 93.19 97 TYR A N 1
ATOM 746 C CA . TYR A 1 97 ? 2.345 3.276 -12.482 1.00 93.19 97 TYR A CA 1
ATOM 747 C C . TYR A 1 97 ? 0.872 3.423 -12.094 1.00 93.19 97 TYR A C 1
ATOM 749 O O . TYR A 1 97 ? 0.091 4.077 -12.784 1.00 93.19 97 TYR A O 1
ATOM 757 N N . PHE A 1 98 ? 0.498 2.842 -10.954 1.00 95.25 98 PHE A N 1
ATOM 758 C CA . PHE A 1 98 ? -0.859 2.935 -10.425 1.00 95.25 98 PHE A CA 1
ATOM 759 C C . PHE A 1 98 ? -0.985 4.076 -9.420 1.00 95.25 98 PHE A C 1
ATOM 761 O O . PHE A 1 98 ? -0.196 4.191 -8.479 1.00 95.25 98 PHE A O 1
ATOM 768 N N . VAL A 1 99 ? -2.009 4.899 -9.607 1.00 94.38 99 VAL A N 1
ATOM 769 C CA . VAL A 1 99 ? -2.265 6.107 -8.830 1.00 94.38 99 VAL A CA 1
ATOM 770 C C . VAL A 1 99 ? -3.525 5.913 -8.000 1.00 94.38 99 VAL A C 1
ATOM 772 O O . VAL A 1 99 ? -4.598 5.597 -8.512 1.00 94.38 99 VAL A O 1
ATOM 775 N N . ALA A 1 100 ? -3.396 6.126 -6.695 1.00 95.50 100 ALA A N 1
ATOM 776 C CA . ALA A 1 100 ? -4.524 6.184 -5.779 1.00 95.50 100 ALA A CA 1
ATOM 777 C C . ALA A 1 100 ? -4.799 7.636 -5.378 1.00 95.50 100 ALA A C 1
ATOM 779 O O . ALA A 1 100 ? -3.871 8.407 -5.152 1.00 95.50 100 ALA A O 1
ATOM 780 N N . GLU A 1 101 ? -6.074 7.989 -5.208 1.00 92.81 101 GLU A N 1
ATOM 781 C CA . GLU A 1 101 ? -6.482 9.326 -4.741 1.00 92.81 101 GLU A CA 1
ATOM 782 C C . GLU A 1 101 ? -5.949 9.652 -3.339 1.00 92.81 101 GLU A C 1
ATOM 784 O O . GLU A 1 101 ? -5.672 10.803 -3.017 1.00 92.81 101 GLU A O 1
ATOM 789 N N . SER A 1 102 ? -5.830 8.638 -2.477 1.00 95.50 102 SER A N 1
ATOM 790 C CA . SER A 1 102 ? -5.256 8.772 -1.141 1.00 95.50 102 SER A CA 1
ATOM 791 C C . SER A 1 102 ? -4.757 7.430 -0.616 1.00 95.50 102 SER A C 1
ATOM 793 O O . SER A 1 102 ? -5.221 6.365 -1.033 1.00 95.50 102 SER A O 1
ATOM 795 N N . ILE A 1 103 ? -3.860 7.484 0.372 1.00 94.06 103 ILE A N 1
ATOM 796 C CA . ILE A 1 103 ? -3.399 6.293 1.102 1.00 94.06 103 ILE A CA 1
ATOM 797 C C . ILE A 1 103 ? -4.588 5.575 1.751 1.00 94.06 103 ILE A C 1
ATOM 799 O O . ILE A 1 103 ? -4.657 4.350 1.719 1.00 94.06 103 ILE A O 1
ATOM 803 N N . GLN A 1 104 ? -5.546 6.328 2.300 1.00 95.25 104 GLN A N 1
ATOM 804 C CA . GLN A 1 104 ? -6.735 5.759 2.930 1.00 95.25 104 GLN A CA 1
ATOM 805 C C . GLN A 1 104 ? -7.568 4.955 1.923 1.00 95.25 104 GLN A C 1
ATOM 807 O O . GLN A 1 104 ? -7.863 3.788 2.177 1.00 95.25 104 GLN A O 1
ATOM 812 N N . LYS A 1 105 ? -7.860 5.531 0.748 1.00 93.69 105 LYS A N 1
ATOM 813 C CA . LYS A 1 105 ? -8.606 4.840 -0.315 1.00 93.69 105 LYS A CA 1
ATOM 814 C C . LYS A 1 105 ? -7.860 3.596 -0.806 1.00 93.69 105 LYS A C 1
ATOM 816 O O . LYS A 1 105 ? -8.474 2.545 -0.936 1.00 93.69 105 LYS A O 1
ATOM 821 N N . ALA A 1 106 ? -6.540 3.679 -0.989 1.00 95.69 106 ALA A N 1
ATOM 822 C CA . ALA A 1 106 ? -5.722 2.526 -1.370 1.00 95.69 106 ALA A CA 1
ATOM 823 C C . ALA A 1 106 ? -5.794 1.393 -0.331 1.00 95.69 106 ALA A C 1
ATOM 825 O O . ALA A 1 106 ? -6.007 0.235 -0.687 1.00 95.69 106 ALA A O 1
ATOM 826 N N . MET A 1 107 ? -5.671 1.724 0.958 1.00 95.88 107 MET A N 1
ATOM 827 C CA . MET A 1 107 ? -5.773 0.757 2.056 1.00 95.88 107 MET A CA 1
ATOM 828 C C . MET A 1 107 ? -7.155 0.098 2.116 1.00 95.88 107 MET A C 1
ATOM 830 O O . MET A 1 107 ? -7.259 -1.101 2.383 1.00 95.88 107 MET A O 1
ATOM 834 N N . ASP A 1 108 ? -8.215 0.865 1.865 1.00 95.12 108 ASP A N 1
ATOM 835 C CA . ASP A 1 108 ? -9.582 0.351 1.849 1.00 95.12 108 ASP A CA 1
ATOM 836 C C . ASP A 1 108 ? -9.829 -0.569 0.645 1.00 95.12 108 ASP A C 1
ATOM 838 O O . ASP A 1 108 ? -10.365 -1.665 0.837 1.00 95.12 108 ASP A O 1
ATOM 842 N N . SER A 1 109 ? -9.342 -0.207 -0.549 1.00 95.19 109 SER A N 1
ATOM 843 C CA . SER A 1 109 ? -9.377 -1.067 -1.741 1.00 95.19 109 SER A CA 1
ATOM 844 C C . SER A 1 109 ? -8.610 -2.373 -1.521 1.00 95.19 109 SER A C 1
ATOM 846 O O . SER A 1 109 ? -9.147 -3.451 -1.762 1.00 95.19 109 SER A O 1
ATOM 848 N N . VAL A 1 110 ? -7.390 -2.316 -0.972 1.00 95.06 110 VAL A N 1
ATOM 849 C CA . VAL A 1 110 ? -6.604 -3.521 -0.645 1.00 95.06 110 VAL A CA 1
ATOM 850 C C . VAL A 1 110 ? -7.337 -4.400 0.367 1.00 95.06 110 VAL A C 1
ATOM 852 O O . VAL A 1 110 ? -7.338 -5.623 0.238 1.00 95.06 110 VAL A O 1
ATOM 855 N N . ARG A 1 111 ? -7.996 -3.811 1.372 1.00 92.25 111 ARG A N 1
ATOM 856 C CA . ARG A 1 111 ? -8.765 -4.576 2.364 1.00 92.25 111 ARG A CA 1
ATOM 857 C C . ARG A 1 111 ? -9.990 -5.249 1.745 1.00 92.25 111 ARG A C 1
ATOM 859 O O . ARG A 1 111 ? -10.307 -6.374 2.133 1.00 92.25 111 ARG A O 1
ATOM 866 N N . ALA A 1 112 ? -10.684 -4.575 0.831 1.00 92.81 112 ALA A N 1
ATOM 867 C CA . ALA A 1 112 ? -11.801 -5.155 0.090 1.00 92.81 112 ALA A CA 1
ATOM 868 C C . ALA A 1 112 ? -11.328 -6.328 -0.783 1.00 92.81 112 ALA A C 1
ATOM 870 O O . ALA A 1 112 ? -11.885 -7.421 -0.687 1.00 92.81 112 ALA A O 1
ATOM 871 N N . TYR A 1 113 ? -10.233 -6.138 -1.517 1.00 94.81 113 TYR A N 1
ATOM 872 C CA . TYR A 1 113 ? -9.616 -7.167 -2.351 1.00 94.81 113 TYR A CA 1
ATOM 873 C C . TYR A 1 113 ? -9.107 -8.371 -1.543 1.00 94.81 113 TYR A C 1
ATOM 875 O O . TYR A 1 113 ? -9.388 -9.522 -1.859 1.00 94.81 113 TYR A O 1
ATOM 883 N N . ALA A 1 114 ? -8.441 -8.146 -0.410 1.00 91.69 114 ALA A N 1
ATOM 884 C CA . ALA A 1 114 ? -7.989 -9.239 0.453 1.00 91.69 114 ALA A CA 1
ATOM 885 C C . ALA A 1 114 ? -9.156 -10.111 0.960 1.00 91.69 114 ALA A C 1
ATOM 887 O O . ALA A 1 114 ? -9.011 -11.328 1.101 1.00 91.69 114 ALA A O 1
ATOM 888 N N . ARG A 1 115 ? -10.328 -9.506 1.212 1.00 88.56 115 ARG A N 1
ATOM 889 C CA . ARG A 1 115 ? -11.543 -10.236 1.607 1.00 88.56 115 ARG A CA 1
ATOM 890 C C . ARG A 1 115 ? -12.144 -11.051 0.466 1.00 88.56 115 ARG A C 1
ATOM 892 O O . ARG A 1 115 ? -12.732 -12.087 0.760 1.00 88.56 115 ARG A O 1
ATOM 899 N N . SER A 1 116 ? -12.022 -10.610 -0.787 1.00 90.31 116 SER A N 1
ATOM 900 C CA . SER A 1 116 ? -12.525 -11.381 -1.931 1.00 90.31 116 SER A CA 1
ATOM 901 C C . SER A 1 116 ? -11.691 -12.644 -2.168 1.00 90.31 116 SER A C 1
ATOM 903 O O . SER A 1 116 ? -12.252 -13.683 -2.503 1.00 90.31 116 SER A O 1
ATOM 905 N N . ILE A 1 117 ? -10.380 -12.591 -1.898 1.00 88.25 117 ILE A N 1
ATOM 906 C CA . ILE A 1 117 ? -9.473 -13.740 -2.054 1.00 88.25 117 ILE A CA 1
ATOM 907 C C . ILE A 1 117 ? -9.548 -14.706 -0.858 1.00 88.25 117 ILE A C 1
ATOM 909 O O . ILE A 1 117 ? -9.561 -15.922 -1.037 1.00 88.25 117 ILE A O 1
ATOM 913 N N . CYS A 1 118 ? -9.596 -14.184 0.373 1.00 81.81 118 CYS A N 1
ATOM 914 C CA . CYS A 1 118 ? -9.537 -14.980 1.606 1.00 81.81 118 CYS A CA 1
ATOM 915 C C . CYS A 1 118 ? -10.671 -14.620 2.588 1.00 81.81 118 CYS A C 1
ATOM 917 O O . CYS A 1 118 ? -10.406 -14.128 3.689 1.00 81.81 118 CYS A O 1
ATOM 919 N N . PRO A 1 119 ? -11.945 -14.898 2.253 1.00 74.00 119 PRO A N 1
ATOM 920 C CA . PRO A 1 119 ? -13.097 -14.417 3.024 1.00 74.00 119 PRO A CA 1
ATOM 921 C C . PRO A 1 119 ? -13.206 -15.007 4.439 1.00 74.00 119 PRO A C 1
ATOM 923 O O . PRO A 1 119 ? -13.804 -14.394 5.320 1.00 74.00 119 PRO A O 1
ATOM 926 N N . GLN A 1 120 ? -12.637 -16.193 4.676 1.00 69.56 120 GLN A N 1
ATOM 927 C CA . GLN A 1 120 ? -12.832 -16.950 5.920 1.00 69.56 120 GLN A CA 1
ATOM 928 C C . GLN A 1 120 ? -11.723 -16.768 6.968 1.00 69.56 120 GLN A C 1
ATOM 930 O O . GLN A 1 120 ? -11.829 -17.319 8.063 1.00 69.56 120 GLN A O 1
ATOM 935 N N . ARG A 1 121 ? -10.644 -16.034 6.666 1.00 69.25 121 ARG A N 1
ATOM 936 C CA . ARG A 1 121 ? -9.494 -15.887 7.574 1.00 69.25 121 ARG A CA 1
ATOM 937 C C . ARG A 1 121 ? -9.253 -14.423 7.907 1.00 69.25 121 ARG A C 1
ATOM 939 O O . ARG A 1 121 ? -8.841 -13.648 7.051 1.00 69.25 121 ARG A O 1
ATOM 946 N N . VAL A 1 122 ? -9.462 -14.062 9.172 1.00 78.94 122 VAL A N 1
ATOM 947 C CA . VAL A 1 122 ? -9.130 -12.735 9.696 1.00 78.94 122 VAL A CA 1
ATOM 948 C C . VAL A 1 122 ? -7.939 -12.869 10.631 1.00 78.94 122 VAL A C 1
ATOM 950 O O . VAL A 1 122 ? -8.027 -13.505 11.675 1.00 78.94 122 VAL A O 1
ATOM 953 N N . ASN A 1 123 ? -6.825 -12.249 10.255 1.00 86.19 123 ASN A N 1
ATOM 954 C CA . ASN A 1 123 ? -5.626 -12.193 11.080 1.00 86.19 123 ASN A CA 1
ATOM 955 C C . ASN A 1 123 ? -5.520 -10.810 11.727 1.00 86.19 123 ASN A C 1
ATOM 957 O O . ASN A 1 123 ? -5.664 -9.795 11.044 1.00 86.19 123 ASN A O 1
ATOM 961 N N . ILE A 1 124 ? -5.257 -10.768 13.032 1.00 85.50 124 ILE A N 1
ATOM 962 C CA . ILE A 1 124 ? -5.023 -9.529 13.779 1.00 85.50 124 ILE A CA 1
ATOM 963 C C . ILE A 1 124 ? -3.563 -9.495 14.216 1.00 85.50 124 ILE A C 1
ATOM 965 O O . ILE A 1 124 ? -3.063 -10.440 14.828 1.00 85.50 124 ILE A O 1
ATOM 969 N N . TYR A 1 125 ? -2.881 -8.400 13.887 1.00 90.06 125 TYR A N 1
ATOM 970 C CA . TYR A 1 125 ? -1.516 -8.143 14.326 1.00 90.06 125 TYR A CA 1
ATOM 971 C C . TYR A 1 125 ? -1.515 -7.414 15.671 1.00 90.06 125 TYR A C 1
ATOM 973 O O . TYR A 1 125 ? -2.170 -6.382 15.822 1.00 90.06 125 TYR A O 1
ATOM 981 N N . HIS A 1 126 ? -0.747 -7.932 16.628 1.00 88.69 126 HIS A N 1
ATOM 982 C CA . HIS A 1 126 ? -0.525 -7.315 17.932 1.00 88.69 126 HIS A CA 1
ATOM 983 C C . HIS A 1 126 ? 0.823 -6.579 17.927 1.00 88.69 126 HIS A C 1
ATOM 985 O O . HIS A 1 126 ? 1.868 -7.233 17.918 1.00 88.69 126 HIS A O 1
ATOM 991 N N . PRO A 1 127 ? 0.849 -5.232 17.942 1.00 90.88 127 PRO A N 1
ATOM 992 C CA . PRO A 1 127 ? 2.080 -4.470 17.720 1.00 90.88 127 PRO A CA 1
ATOM 993 C C . PRO A 1 127 ? 3.102 -4.599 18.853 1.00 90.88 127 PRO A C 1
ATOM 995 O O . PRO A 1 127 ? 4.303 -4.573 18.593 1.00 90.88 127 PRO A O 1
ATOM 998 N N . LEU A 1 128 ? 2.638 -4.763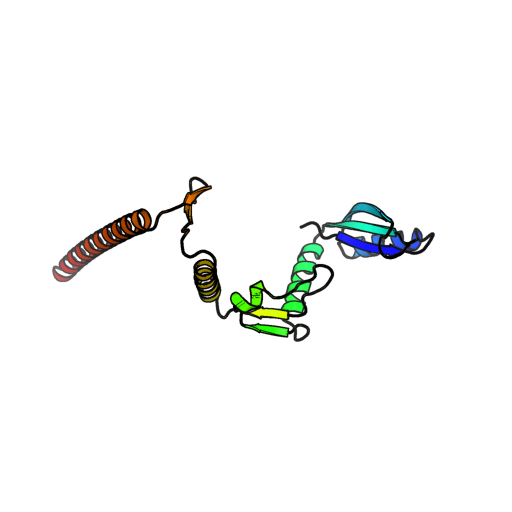 20.096 1.00 90.56 128 LEU A N 1
ATOM 999 C CA . LEU A 1 128 ? 3.510 -4.853 21.270 1.00 90.56 128 LEU A CA 1
ATOM 1000 C C . LEU A 1 128 ? 4.240 -6.198 21.338 1.00 90.56 128 LEU A C 1
ATOM 1002 O O . LEU A 1 128 ? 5.448 -6.236 21.547 1.00 90.56 128 LEU A O 1
ATOM 1006 N N . SER A 1 129 ? 3.521 -7.299 21.116 1.00 92.94 129 SER A N 1
ATOM 1007 C CA . SER A 1 129 ? 4.088 -8.652 21.105 1.00 92.94 129 SER A CA 1
ATOM 1008 C C . SER A 1 129 ? 4.691 -9.043 19.756 1.00 92.94 129 SER A C 1
ATOM 1010 O O . SER A 1 129 ? 5.393 -10.046 19.677 1.00 92.94 129 SER A O 1
ATOM 1012 N N . ARG A 1 130 ? 4.416 -8.271 18.694 1.00 94.69 130 ARG A N 1
ATOM 1013 C CA . ARG A 1 130 ? 4.791 -8.568 17.302 1.00 94.69 130 ARG A CA 1
ATOM 1014 C C . ARG A 1 130 ? 4.292 -9.941 16.839 1.00 94.69 130 ARG A C 1
ATOM 1016 O O . ARG A 1 130 ? 4.956 -10.625 16.064 1.00 94.69 130 ARG A O 1
ATOM 1023 N N . THR A 1 131 ? 3.119 -10.350 17.321 1.00 91.50 131 THR A N 1
ATOM 1024 C CA . THR A 1 131 ? 2.496 -11.640 16.994 1.00 91.50 131 THR A CA 1
ATOM 1025 C C . THR A 1 131 ? 1.278 -11.465 16.092 1.00 91.50 131 THR A C 1
ATOM 1027 O O . THR A 1 131 ? 0.632 -10.416 16.083 1.00 91.50 131 THR A O 1
ATOM 1030 N N . ILE A 1 132 ? 0.953 -12.513 15.331 1.00 90.69 132 ILE A N 1
ATOM 1031 C CA . ILE A 1 132 ? -0.258 -12.587 14.507 1.00 90.69 132 ILE A CA 1
ATOM 1032 C C . ILE A 1 132 ? -1.197 -13.617 15.128 1.00 90.69 132 ILE A C 1
ATOM 1034 O O . ILE A 1 132 ? -0.812 -14.765 15.343 1.00 90.69 132 ILE A O 1
ATOM 1038 N N . GLN A 1 133 ? -2.434 -13.211 15.394 1.00 86.88 133 GLN A N 1
ATOM 1039 C CA . GLN A 1 133 ? -3.493 -14.090 15.871 1.00 86.88 133 GLN A CA 1
ATOM 1040 C C . GLN A 1 133 ? -4.499 -14.336 14.747 1.00 86.88 133 GLN A C 1
ATOM 1042 O O . GLN A 1 133 ? -5.061 -13.387 14.201 1.00 86.88 133 GLN A O 1
ATOM 1047 N N . SER A 1 134 ? -4.746 -15.605 14.426 1.00 85.75 134 SER A N 1
ATOM 1048 C CA . SER A 1 134 ? -5.869 -15.993 13.569 1.00 85.75 134 SER A CA 1
ATOM 1049 C C . SER A 1 134 ? -7.151 -15.961 14.396 1.00 85.75 134 SER A C 1
ATOM 1051 O O . SER A 1 134 ? -7.215 -16.561 15.471 1.00 85.75 134 SER A O 1
ATOM 1053 N N . VAL A 1 135 ? -8.150 -15.223 13.926 1.00 79.06 135 VAL A N 1
ATOM 1054 C CA . VAL A 1 135 ? -9.397 -14.963 14.646 1.00 79.06 135 VAL A CA 1
ATOM 1055 C C . VAL A 1 135 ? -10.548 -15.602 13.880 1.00 79.06 135 VAL A C 1
ATOM 1057 O O . VAL A 1 135 ? -10.744 -15.349 12.690 1.00 79.06 135 VAL A O 1
ATOM 1060 N N . SER A 1 136 ? -11.316 -16.445 14.570 1.00 77.25 136 SER A N 1
ATOM 1061 C CA . SER A 1 136 ? -12.553 -17.010 14.027 1.00 77.25 136 SER A CA 1
ATOM 1062 C C . SER A 1 136 ? -13.658 -15.951 13.998 1.00 77.25 136 SER A C 1
ATOM 1064 O O . SER A 1 136 ? -13.656 -15.013 14.794 1.00 77.25 136 SER A O 1
ATOM 1066 N N . THR A 1 137 ? -14.652 -16.103 13.123 1.00 74.88 137 THR A N 1
ATOM 1067 C CA . THR A 1 137 ? -15.744 -15.122 12.992 1.00 74.88 137 THR A CA 1
ATOM 1068 C C . THR A 1 137 ? -16.454 -14.831 14.320 1.00 74.88 137 THR A C 1
ATOM 1070 O O . THR A 1 137 ? -16.730 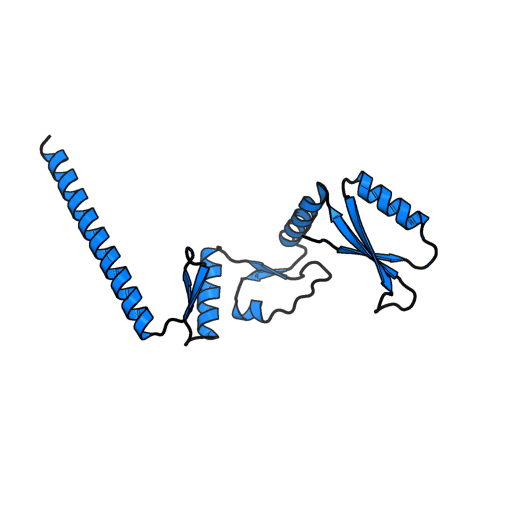-13.672 14.611 1.00 74.88 137 THR A O 1
ATOM 1073 N N . HIS A 1 138 ? -16.690 -15.849 15.157 1.00 80.19 138 HIS A N 1
ATOM 1074 C CA . HIS A 1 138 ? -17.339 -15.674 16.463 1.00 80.19 138 HIS A CA 1
ATOM 1075 C C . HIS A 1 138 ? -16.480 -14.840 17.422 1.00 80.19 138 HIS A C 1
ATOM 1077 O O . HIS A 1 138 ? -16.936 -13.836 17.959 1.00 80.19 138 HIS A O 1
ATOM 1083 N N . THR A 1 139 ? -15.201 -15.201 17.568 1.00 78.00 139 THR A N 1
ATOM 1084 C CA . THR A 1 139 ? -14.268 -14.471 18.444 1.00 78.00 139 THR A CA 1
ATOM 1085 C C . THR A 1 139 ? -14.057 -13.028 17.981 1.00 78.00 139 THR A C 1
ATOM 1087 O O . THR A 1 139 ? -13.925 -12.127 18.806 1.00 78.00 139 THR A O 1
ATOM 1090 N N . LEU A 1 140 ? -14.103 -12.772 16.669 1.00 78.62 140 LEU A N 1
ATOM 1091 C CA . LEU A 1 140 ? -14.042 -11.420 16.117 1.00 78.62 140 LEU A CA 1
ATOM 1092 C C . LEU A 1 140 ? -15.259 -10.576 16.513 1.00 78.62 140 LEU A C 1
ATOM 1094 O O . LEU A 1 140 ? -15.094 -9.399 16.839 1.00 78.62 140 LEU A O 1
ATOM 1098 N N . VAL A 1 141 ? -16.463 -11.153 16.454 1.00 82.06 141 VAL A N 1
ATOM 1099 C CA . VAL A 1 141 ? -17.705 -10.468 16.842 1.00 82.06 141 VAL A CA 1
ATOM 1100 C C . VAL A 1 141 ? -17.669 -10.121 18.326 1.00 82.06 141 VAL A C 1
ATOM 1102 O O . VAL A 1 141 ? -17.890 -8.959 18.662 1.00 82.06 141 VAL A O 1
ATOM 1105 N N . ASP A 1 142 ? -17.283 -11.063 19.188 1.00 85.19 142 ASP A N 1
ATOM 1106 C CA . ASP A 1 142 ? -17.157 -10.823 20.632 1.00 85.19 142 ASP A CA 1
ATOM 1107 C C . ASP A 1 142 ? -16.112 -9.742 20.938 1.00 85.19 142 ASP A C 1
ATOM 1109 O O . ASP A 1 142 ? -16.372 -8.797 21.686 1.00 85.19 142 ASP A O 1
ATOM 1113 N N . CYS A 1 143 ? -14.934 -9.817 20.305 1.00 79.19 143 CYS A N 1
ATOM 1114 C CA . CYS A 1 143 ? -13.893 -8.802 20.459 1.00 79.19 143 CYS A CA 1
ATOM 1115 C C . CYS A 1 143 ? -14.366 -7.415 20.004 1.00 79.19 143 CYS A C 1
ATOM 1117 O O . CYS A 1 143 ? -14.096 -6.424 20.688 1.00 79.19 143 CYS A O 1
ATOM 1119 N N . ARG A 1 144 ? -15.067 -7.322 18.866 1.00 83.06 144 ARG A N 1
ATOM 1120 C CA . ARG A 1 144 ? -15.625 -6.057 18.363 1.00 83.06 144 ARG A CA 1
ATOM 1121 C C . ARG A 1 144 ? -16.710 -5.513 19.280 1.00 83.06 144 ARG A C 1
ATOM 1123 O O . ARG A 1 144 ? -16.708 -4.315 19.547 1.00 83.06 144 ARG A O 1
ATOM 1130 N N . MET A 1 145 ? -17.585 -6.374 19.790 1.00 91.75 145 MET A N 1
ATOM 1131 C CA . MET A 1 145 ? -18.618 -5.996 20.751 1.00 91.75 145 MET A CA 1
ATOM 1132 C C . MET A 1 145 ? -17.988 -5.420 22.020 1.00 91.75 145 MET A C 1
ATOM 1134 O O . MET A 1 145 ? -18.342 -4.322 22.439 1.00 91.75 145 MET A O 1
ATOM 1138 N N . GLY A 1 146 ? -16.974 -6.094 22.571 1.00 90.50 146 GLY A N 1
ATOM 1139 C CA . GLY A 1 146 ? -16.243 -5.602 23.737 1.00 90.50 146 GLY A CA 1
ATOM 1140 C C . GLY A 1 146 ? -15.506 -4.281 23.480 1.00 90.50 146 GLY A C 1
ATOM 1141 O O . GLY A 1 146 ? -15.460 -3.418 24.354 1.00 90.50 146 GLY A O 1
ATOM 1142 N N . GLN A 1 147 ? -14.946 -4.078 22.281 1.00 87.94 147 GLN A N 1
ATOM 1143 C CA . GLN A 1 147 ? -14.363 -2.785 21.892 1.00 87.94 147 GLN A CA 1
ATOM 1144 C C . GLN A 1 147 ? -15.421 -1.679 21.806 1.00 87.94 147 GLN A C 1
ATOM 1146 O O . GLN A 1 147 ? -15.167 -0.568 22.268 1.00 87.94 147 GLN A O 1
ATOM 1151 N N . LEU A 1 148 ? -16.592 -1.975 21.238 1.00 94.25 148 LEU A N 1
ATOM 1152 C CA . LEU A 1 148 ? -17.692 -1.022 21.124 1.00 94.25 148 LEU A CA 1
ATOM 1153 C C . LEU A 1 148 ? -18.226 -0.636 22.507 1.00 94.25 148 LEU A C 1
ATOM 1155 O O . LEU A 1 148 ? -18.362 0.547 22.790 1.00 94.25 148 LEU A O 1
ATOM 1159 N N . GLN A 1 149 ? -18.420 -1.616 23.392 1.00 96.25 149 GLN A N 1
ATOM 1160 C CA . GLN A 1 149 ? -18.828 -1.386 24.779 1.00 96.25 149 GLN A CA 1
ATOM 1161 C C . GLN A 1 149 ? -17.854 -0.463 25.519 1.00 96.25 149 GLN A C 1
ATOM 1163 O O . GLN A 1 149 ? -18.295 0.484 26.163 1.00 96.25 149 GLN A O 1
ATOM 1168 N N . ARG A 1 150 ? -16.537 -0.683 25.386 1.00 95.12 150 ARG A N 1
ATOM 1169 C CA . ARG A 1 150 ? -15.528 0.201 25.996 1.00 95.12 150 ARG A CA 1
ATOM 1170 C C . ARG A 1 150 ? -15.602 1.626 25.459 1.00 95.12 150 ARG A C 1
ATOM 1172 O O . ARG A 1 150 ? -15.604 2.556 26.252 1.00 95.12 150 ARG A O 1
ATOM 1179 N N . LYS A 1 151 ? -15.715 1.796 24.138 1.00 94.25 151 LYS A N 1
ATOM 1180 C CA . LYS A 1 151 ? -15.854 3.127 23.526 1.00 94.25 151 LYS A CA 1
ATOM 1181 C C . LYS A 1 151 ? -17.134 3.834 23.965 1.00 94.25 151 LYS A C 1
ATOM 1183 O O . LYS A 1 151 ? -17.101 5.026 24.232 1.00 94.25 151 LYS A O 1
ATOM 1188 N N . CYS A 1 152 ? -18.254 3.117 24.061 1.00 96.50 152 CYS A N 1
ATOM 1189 C CA . CYS A 1 152 ? -19.495 3.682 24.586 1.00 96.50 152 CYS A CA 1
ATOM 1190 C C . CYS A 1 152 ? -19.336 4.117 26.046 1.00 96.50 152 CYS A C 1
ATOM 1192 O O . CYS A 1 152 ? -19.756 5.215 26.383 1.00 96.50 152 CYS A O 1
ATOM 1194 N N . ALA A 1 153 ? -18.694 3.306 26.893 1.00 95.69 153 ALA A N 1
ATOM 1195 C CA . ALA A 1 153 ? -18.429 3.673 28.284 1.00 95.69 153 ALA A CA 1
ATOM 1196 C C . ALA A 1 153 ? -17.524 4.913 28.397 1.00 95.69 153 ALA A C 1
ATOM 1198 O O . ALA A 1 153 ? -17.798 5.805 29.194 1.00 95.69 153 ALA A O 1
ATOM 1199 N N . GLU A 1 154 ? -16.487 4.993 27.564 1.00 96.00 154 GLU A N 1
ATOM 1200 C CA . GLU A 1 154 ? -15.587 6.147 27.484 1.00 96.00 154 GLU A CA 1
ATOM 1201 C C . GLU A 1 154 ? -16.336 7.418 27.051 1.00 96.00 154 GLU A C 1
ATOM 1203 O O . GLU A 1 154 ? -16.193 8.463 27.679 1.00 96.00 154 GLU A O 1
ATOM 1208 N N . LEU A 1 155 ? -17.210 7.317 26.042 1.00 96.06 155 LEU A N 1
ATOM 1209 C CA . LEU A 1 155 ? -18.072 8.422 25.617 1.00 96.06 155 LEU A CA 1
ATOM 1210 C C . LEU A 1 155 ? -19.063 8.846 26.707 1.00 96.06 155 LEU A C 1
ATOM 1212 O O . LEU A 1 155 ? -19.243 10.042 26.910 1.00 96.06 155 LEU A O 1
ATOM 1216 N N . CYS A 1 156 ? -19.683 7.904 27.426 1.00 95.19 156 CYS A N 1
ATOM 1217 C CA . CYS A 1 156 ? -20.568 8.229 28.548 1.00 95.19 156 CYS A CA 1
ATOM 1218 C C . CYS A 1 156 ? -19.824 9.020 29.628 1.00 95.19 156 CYS A C 1
ATOM 1220 O O . CYS A 1 156 ? -20.315 10.058 30.065 1.00 95.19 156 CYS A O 1
ATOM 1222 N N . HIS A 1 157 ? -18.617 8.580 29.994 1.00 94.69 157 HIS A N 1
ATOM 1223 C CA . HIS A 1 157 ? -17.788 9.299 30.955 1.00 94.69 157 HIS A CA 1
ATOM 1224 C C . HIS A 1 157 ? -17.448 10.711 30.452 1.00 94.69 157 HIS A C 1
ATOM 1226 O O . HIS A 1 157 ? -17.584 11.672 31.208 1.00 94.69 157 HIS A O 1
ATOM 1232 N N . LEU A 1 158 ? -17.043 10.859 29.187 1.00 95.62 158 LEU A N 1
ATOM 1233 C CA . LEU A 1 158 ? -16.766 12.166 28.575 1.00 95.62 158 LEU A CA 1
ATOM 1234 C C . LEU A 1 158 ? -17.992 13.091 28.602 1.00 95.62 158 LEU A C 1
ATOM 1236 O O . LEU A 1 158 ? -17.875 14.283 28.881 1.00 95.62 158 LEU A O 1
ATOM 1240 N N . MET A 1 159 ? -19.184 12.550 28.346 1.00 93.88 159 MET A N 1
ATOM 1241 C CA . MET A 1 159 ? -20.427 13.317 28.421 1.00 93.88 159 MET A CA 1
ATOM 1242 C C . MET A 1 159 ? -20.744 13.772 29.849 1.00 93.88 159 MET A C 1
ATOM 1244 O O . MET A 1 159 ? -21.235 14.883 30.037 1.00 93.88 159 MET A O 1
ATOM 1248 N N . GLU A 1 160 ? -20.488 12.936 30.853 1.00 94.12 160 GLU A N 1
ATOM 1249 C CA . GLU A 1 160 ? -20.682 13.291 32.262 1.00 94.12 160 GLU A CA 1
ATOM 1250 C C . GLU A 1 160 ? -19.705 14.380 32.712 1.00 94.12 160 GLU A C 1
ATOM 1252 O O . GLU A 1 160 ? -20.122 15.332 33.371 1.00 94.12 160 GLU A O 1
ATOM 1257 N N . THR A 1 161 ? -18.438 14.303 32.291 1.00 93.88 161 THR A N 1
ATOM 1258 C CA . THR A 1 161 ? -17.444 15.345 32.588 1.00 93.88 161 THR A CA 1
ATOM 1259 C C . THR A 1 161 ? -17.805 16.671 31.933 1.00 93.88 161 THR A C 1
ATOM 1261 O O . THR A 1 161 ? -17.803 17.693 32.611 1.00 93.88 161 THR A O 1
ATOM 1264 N N . MET A 1 162 ? -18.229 16.661 30.665 1.00 92.69 162 MET A N 1
ATOM 1265 C CA . MET A 1 162 ? -18.660 17.887 29.982 1.00 92.69 162 MET A CA 1
ATOM 1266 C C . MET A 1 162 ? -19.882 18.527 30.655 1.00 92.69 162 MET A C 1
ATOM 1268 O O . MET A 1 162 ? -19.955 19.747 30.779 1.00 92.69 162 MET A O 1
ATOM 1272 N N . LYS A 1 163 ? -20.846 17.721 31.127 1.00 89.75 163 LYS A N 1
ATOM 1273 C CA . LYS A 1 163 ? -22.007 18.235 31.875 1.00 89.75 163 LYS A CA 1
ATOM 1274 C C . LYS A 1 163 ? -21.595 18.895 33.188 1.00 89.75 163 LYS A C 1
ATOM 1276 O O . LYS A 1 163 ? -22.120 19.954 33.510 1.00 89.75 163 LYS A O 1
ATOM 1281 N N . ALA A 1 164 ? -20.670 18.289 33.930 1.00 82.88 164 ALA A N 1
ATOM 1282 C CA . ALA A 1 164 ? -20.178 18.847 35.187 1.00 82.88 164 ALA A CA 1
ATOM 1283 C C . ALA A 1 164 ? -19.425 20.174 34.978 1.00 82.88 164 ALA A C 1
ATOM 1285 O O . ALA A 1 164 ? -19.600 21.103 35.760 1.00 82.88 164 ALA A O 1
ATOM 1286 N N . GLU A 1 165 ? -18.643 20.286 33.903 1.00 81.56 165 GLU A N 1
ATOM 1287 C CA . GLU A 1 165 ? -17.947 21.524 33.527 1.00 81.56 165 GLU A CA 1
ATOM 1288 C C . GLU A 1 165 ? -18.926 22.633 33.109 1.00 81.56 165 GLU A C 1
ATOM 1290 O O . GLU A 1 165 ? -18.756 23.778 33.516 1.00 81.56 165 GLU A O 1
ATOM 1295 N N . THR A 1 166 ? -20.001 22.290 32.389 1.00 77.00 166 THR A N 1
ATOM 1296 C CA . THR A 1 166 ? -21.025 23.264 31.959 1.00 77.00 166 THR A CA 1
ATOM 1297 C C . THR A 1 166 ? -21.802 23.846 33.151 1.00 77.00 166 THR A C 1
ATOM 1299 O O . THR A 1 166 ? -22.074 25.040 33.187 1.00 77.00 166 THR A O 1
ATOM 1302 N N . ILE A 1 167 ? -22.115 23.031 34.168 1.00 72.25 167 ILE A N 1
ATOM 1303 C CA . ILE A 1 167 ? -22.824 23.482 35.384 1.00 72.25 167 ILE A CA 1
ATOM 1304 C C . ILE A 1 167 ? -21.970 24.473 36.197 1.00 72.25 167 ILE A C 1
ATOM 1306 O O . ILE A 1 167 ? -22.495 25.432 36.753 1.00 72.25 167 ILE A O 1
ATOM 1310 N N . LEU A 1 168 ? -20.648 24.281 36.230 1.00 65.75 168 LEU A N 1
ATOM 1311 C CA . LEU A 1 168 ? -19.722 25.178 36.931 1.00 65.75 168 LEU A CA 1
ATOM 1312 C C . LEU A 1 168 ? -19.516 26.524 36.212 1.00 65.75 168 LEU A C 1
ATOM 1314 O O . LEU A 1 168 ? -19.130 27.498 36.859 1.00 65.75 168 LEU A O 1
ATOM 1318 N N . GLU A 1 169 ? -19.754 26.593 34.899 1.00 62.34 169 GLU A N 1
ATOM 1319 C CA . GLU A 1 169 ? -19.737 27.850 34.137 1.00 62.34 169 GLU A CA 1
ATOM 1320 C C . GLU A 1 169 ? -21.053 28.639 34.255 1.00 62.34 169 GLU A C 1
ATOM 1322 O O . GLU A 1 169 ? -21.018 29.863 34.174 1.00 62.34 169 GLU A O 1
ATOM 1327 N N . GLU A 1 170 ? -22.192 27.978 34.496 1.00 59.78 170 GLU A N 1
ATOM 1328 C CA . GLU A 1 170 ? -23.493 28.640 34.712 1.00 59.78 170 GLU A CA 1
ATOM 1329 C C . GLU A 1 170 ? -23.689 29.170 36.149 1.00 59.78 170 GLU A C 1
ATOM 1331 O O . GLU A 1 170 ? -24.497 30.074 36.363 1.00 59.78 170 GLU A O 1
ATOM 1336 N N . GLU A 1 171 ? -22.949 28.653 37.138 1.00 56.69 171 GLU A N 1
ATOM 1337 C CA . GLU A 1 171 ? -22.989 29.116 38.540 1.00 56.69 171 GLU A CA 1
ATOM 1338 C C . GLU A 1 171 ? -22.037 30.296 38.853 1.00 56.69 171 GLU A C 1
ATOM 1340 O O . GLU A 1 171 ? -21.888 30.678 40.019 1.00 56.69 171 GLU A O 1
ATOM 1345 N N . LYS A 1 172 ? -21.394 30.895 37.841 1.00 47.34 172 LYS A N 1
ATOM 1346 C CA . LYS A 1 172 ? -20.406 31.977 37.989 1.00 47.34 172 LYS A CA 1
ATOM 1347 C C . LYS A 1 172 ? -20.858 33.287 37.346 1.00 47.34 172 LYS A C 1
ATOM 1349 O O . LYS A 1 172 ? -20.581 34.343 37.960 1.00 47.34 172 LYS A O 1
#

Secondary structure (DSSP, 8-state):
---EEEEEE-SS-HHHHHHHHHHHHHHT-EEEEEEEEE-SSSTT-EEEEEEEESTTHHHHHHHHHHHHTSSSSEEEE--HHHHTT----SSS--SEEEE-S-HHHHHHHHHHHHHHH-TT-EEEEETTTTEEEEE-HHHHHHHHHHHHHHHHHHHHHHHHHHHHHHHHHHT-

InterPro domains:
  IPR001273 Aromatic amino acid hydroxylase [PTHR11473] (67-164)
  IPR019774 Aromatic amino acid hydroxylase, C-terminal [PF00351] (66-159)
  IPR019774 Aromatic amino acid hydroxylase, C-terminal [PS51410] (1-163)
  IPR036329 Aromatic amino acid monoxygenase, C-terminal domain superfamily [SSF56534] (66-161)
  IPR036951 Aromatic amino acid hydroxylase superfamily [G3DSA:1.10.800.10] (62-170)

Sequence (172 aa):
MHLVLSLHCSGDSRDVLQSALAKFSFIGLHLGHLETRPDLAHPGELEIRAQLSGKKVQFLDALTKLYACSDGPGHELFEPEVTALRPYADSDYQPVYFVAESIQKAMDSVRAYARSICPQRVNIYHPLSRTIQSVSTHTLVDCRMGQLQRKCAELCHLMETMKAETILEEEK

Foldseek 3Di:
DFDWDWDKDAPDCPVVVVVVQVVCVVVFKHWADWDWDQDPVDGRIITIITGIDGDCVVCVVVVLVVCLPDPQAAEDADQCVVVVPDDDDPPDRGNYDHDYPDPVRNVVNVVVVVCVVPVQWDWDADPVVRDIDTAGPVRVVVVVVVVVVVVVVVVVVVVVVVVVVVVVVVVD

Radius of gyration: 28.21 Å; chains: 1; bounding box: 65×49×63 Å

pLDDT: mean 79.42, std 13.59, range [45.0, 97.38]

Organism: Globodera pallida (NCBI:txid36090)